Protein AF-A0AAN1ITW3-F1 (afdb_monomer_lite)

Organism: Escherichia coli (NCBI:txid562)

pLDDT: mean 76.61, std 12.52, range [36.31, 89.12]

Sequence (105 aa):
MHNEINFKYQEGRLSIHSDKSTGSNFWLYPPLCLTHKELQILYCILQGKSVNDIAEYRNRSSKTIWGQKKHIYLKLGIQSDVTIYRDLMQKGIILFEKQKQITIG

Foldseek 3Di:
DQPPPPQPDDPQWGFLDQDPVQQKTKTFHPDPLDDPLLVVLLSCLSNVHDLVNVCVNVVHDSVVSVVSPVVSCVSLVNDDSVCSVVSCVVVVRMDMDRDPPPPPD

InterPro domains:
  IPR000792 Transcription regulator LuxR, C-terminal [PF00196] (34-86)
  IPR000792 Transcription regulator LuxR, C-terminal [PR00038] (34-48)
  IPR000792 Transcription regulator LuxR, C-terminal [PR00038] (48-64)
  IPR000792 Transcription regulator LuxR, C-terminal [PR00038] (64-76)
  IPR000792 Transcription regulator LuxR, C-terminal [PS50043] (27-92)
  IPR000792 Transcription regulator LuxR, C-terminal [SM00421] (31-88)
  IPR000792 Transcription regulator LuxR, C-terminal [cd06170] (34-86)
  IPR016032 Signal transduction response regulator, C-terminal effector [SSF46894] (27-94)
  IPR036388 Winged helix-like DNA-binding domain superfamily [G3DSA:1.10.10.10] (9-98)

Radius of gyration: 15.02 Å; chains: 1; bounding box: 40×37×32 Å

Secondary structure (DSSP, 8-state):
--------EETTEEEEEEETTTTEEEEEP--TTS-HHHHHHHHHHHTT--HHHHHHHHTS-HHHHHHHHHHHHHHHT---TTTHHHHHHHTTSEEEEE-------

Structure (mmCIF, N/CA/C/O backbone):
data_AF-A0AAN1ITW3-F1
#
_entry.id   AF-A0AAN1ITW3-F1
#
loop_
_atom_site.group_PDB
_atom_site.id
_atom_site.type_symbol
_atom_site.label_atom_id
_atom_site.label_alt_id
_atom_site.label_comp_id
_atom_site.label_asym_id
_atom_site.label_entity_id
_atom_site.label_seq_id
_atom_site.pdbx_PDB_ins_code
_atom_site.Cartn_x
_atom_site.Cartn_y
_atom_site.Cartn_z
_atom_site.occupancy
_atom_site.B_iso_or_equiv
_atom_site.auth_seq_id
_atom_site.auth_comp_id
_atom_site.auth_asym_id
_atom_site.auth_atom_id
_atom_site.pdbx_PDB_model_num
ATOM 1 N N . MET A 1 1 ? 5.136 13.921 -20.742 1.00 36.31 1 MET A N 1
ATOM 2 C CA . MET A 1 1 ? 4.129 14.350 -19.746 1.00 36.31 1 MET A CA 1
ATOM 3 C C . MET A 1 1 ? 4.108 13.307 -18.640 1.00 36.31 1 MET A C 1
ATOM 5 O O . MET A 1 1 ? 3.547 12.239 -18.835 1.00 36.31 1 MET A O 1
ATOM 9 N N . HIS A 1 2 ? 4.820 13.542 -17.536 1.00 38.66 2 HIS A N 1
ATOM 10 C CA . HIS A 1 2 ? 4.778 12.642 -16.384 1.00 38.66 2 HIS A CA 1
ATOM 11 C C . HIS A 1 2 ? 3.472 12.918 -15.637 1.00 38.66 2 HIS A C 1
ATOM 13 O O . HIS A 1 2 ? 3.286 14.019 -15.131 1.00 38.66 2 HIS A O 1
ATOM 19 N N . ASN A 1 3 ? 2.550 11.951 -15.626 1.00 41.47 3 ASN A N 1
ATOM 20 C CA . ASN A 1 3 ? 1.323 12.009 -14.829 1.00 41.47 3 ASN A CA 1
ATOM 21 C C . ASN A 1 3 ? 1.686 11.885 -13.349 1.00 41.47 3 ASN A C 1
ATOM 23 O O . ASN A 1 3 ? 1.478 10.825 -12.773 1.00 41.47 3 ASN A O 1
ATOM 27 N N . GLU A 1 4 ? 2.293 12.915 -12.757 1.00 48.16 4 GLU A N 1
ATOM 28 C CA . GLU A 1 4 ? 2.629 12.941 -11.336 1.00 48.16 4 GLU A CA 1
ATOM 29 C C . GLU A 1 4 ? 1.437 12.417 -10.535 1.00 48.16 4 GLU A C 1
ATOM 31 O O . GLU A 1 4 ? 0.356 13.011 -10.532 1.00 48.16 4 GLU A O 1
ATOM 36 N N . ILE A 1 5 ? 1.615 11.258 -9.894 1.00 57.38 5 ILE A N 1
ATOM 37 C CA . ILE A 1 5 ? 0.659 10.779 -8.907 1.00 57.38 5 ILE A CA 1
ATOM 38 C C . ILE A 1 5 ? 0.696 11.825 -7.809 1.00 57.38 5 ILE A C 1
ATOM 40 O O . ILE A 1 5 ? 1.622 11.870 -7.000 1.00 57.38 5 ILE A O 1
ATOM 44 N N . ASN A 1 6 ? -0.288 12.713 -7.845 1.00 54.53 6 ASN A N 1
ATOM 45 C CA . ASN A 1 6 ? -0.420 13.785 -6.889 1.00 54.53 6 ASN A CA 1
ATOM 46 C C . ASN A 1 6 ? -0.902 13.142 -5.589 1.00 54.53 6 ASN A C 1
ATOM 48 O O . ASN A 1 6 ? -2.100 12.955 -5.361 1.00 54.53 6 ASN A O 1
ATOM 52 N N . PHE A 1 7 ? 0.057 12.669 -4.794 1.00 60.50 7 PHE A N 1
ATOM 53 C CA . PHE A 1 7 ? -0.220 12.084 -3.499 1.00 60.50 7 PHE A CA 1
ATOM 54 C C . PHE A 1 7 ? -0.833 13.169 -2.628 1.00 60.50 7 PHE A C 1
ATOM 56 O O . PHE A 1 7 ? -0.145 14.071 -2.152 1.00 60.50 7 PHE A O 1
ATOM 63 N N . LYS A 1 8 ? -2.142 13.080 -2.416 1.00 60.56 8 LYS A N 1
ATOM 64 C CA . LYS A 1 8 ? -2.847 13.942 -1.475 1.00 60.56 8 LYS A CA 1
ATOM 65 C C . LYS A 1 8 ? -2.532 13.466 -0.060 1.00 60.56 8 LYS A C 1
ATOM 67 O O . LYS A 1 8 ? -3.310 12.730 0.546 1.00 60.56 8 LYS A O 1
ATOM 72 N N . TYR A 1 9 ? -1.341 13.829 0.409 1.00 63.03 9 TYR A N 1
ATOM 73 C CA . TYR A 1 9 ? -0.932 13.680 1.796 1.00 63.03 9 TYR A CA 1
ATOM 74 C C . TYR A 1 9 ? -1.632 14.761 2.621 1.00 63.03 9 TYR A C 1
ATOM 76 O O . TYR A 1 9 ? -1.365 15.947 2.443 1.00 63.03 9 TYR A O 1
ATOM 84 N N . GLN A 1 10 ? -2.521 14.358 3.521 1.00 57.31 10 GLN A N 1
ATOM 85 C CA . GLN A 1 10 ? -3.097 15.235 4.538 1.00 57.31 10 GLN A CA 1
ATOM 86 C C . GLN A 1 10 ? -2.866 14.594 5.905 1.00 57.31 10 GLN A C 1
ATOM 88 O O . GLN A 1 10 ? -3.188 13.425 6.097 1.00 57.31 10 GLN A O 1
ATOM 93 N N . GLU A 1 11 ? -2.222 15.327 6.819 1.00 57.56 11 GLU A N 1
ATOM 94 C CA . GLU A 1 11 ? -1.937 14.879 8.197 1.00 57.56 11 GLU A CA 1
ATOM 95 C C . GLU A 1 11 ? -1.248 13.500 8.296 1.00 57.56 11 GLU A C 1
ATOM 97 O O . GLU A 1 11 ? -1.551 12.681 9.163 1.00 57.56 11 GLU A O 1
ATOM 102 N N . GLY A 1 12 ? -0.330 13.201 7.370 1.00 65.56 12 GLY A N 1
ATOM 103 C CA . GLY A 1 12 ? 0.369 11.910 7.332 1.00 65.56 12 GLY A CA 1
ATOM 104 C C . GLY A 1 12 ? -0.461 10.744 6.778 1.00 65.56 12 GLY A C 1
ATOM 105 O O . GLY A 1 12 ? -0.019 9.600 6.853 1.00 65.56 12 GLY A O 1
ATOM 106 N N . ARG A 1 13 ? -1.633 11.012 6.191 1.00 72.94 13 ARG A N 1
ATOM 107 C CA . ARG A 1 13 ? -2.531 10.028 5.567 1.00 72.94 13 ARG A CA 1
ATOM 108 C C . ARG A 1 13 ? -2.671 10.301 4.072 1.00 72.94 13 ARG A C 1
ATOM 110 O O . ARG A 1 13 ? -2.572 11.439 3.623 1.00 72.94 13 ARG A O 1
ATOM 117 N N . LEU A 1 14 ? -2.916 9.251 3.299 1.00 77.62 14 LEU A N 1
ATOM 118 C CA . LEU A 1 14 ? -3.105 9.291 1.849 1.00 77.62 14 LEU A CA 1
ATOM 119 C C . LEU A 1 14 ? -4.585 9.089 1.511 1.00 77.62 14 LEU A C 1
ATOM 121 O O . LEU A 1 14 ? -5.151 8.054 1.853 1.00 77.62 14 LEU A O 1
ATOM 125 N N . SER A 1 15 ? -5.220 10.029 0.807 1.00 77.00 15 SER A N 1
ATOM 126 C CA . SER A 1 15 ? -6.612 9.837 0.370 1.00 77.00 15 SER A CA 1
ATOM 127 C C . SER A 1 15 ? -6.671 8.864 -0.817 1.00 77.00 15 SER A C 1
ATOM 129 O O . SER A 1 15 ? -6.204 9.201 -1.912 1.00 77.00 15 SER A O 1
ATOM 131 N N . ILE A 1 16 ? -7.224 7.663 -0.621 1.00 77.69 16 ILE A N 1
ATOM 132 C CA . ILE A 1 16 ? -7.387 6.661 -1.688 1.00 77.69 16 ILE A CA 1
ATOM 133 C C . ILE A 1 16 ? -8.604 7.019 -2.540 1.00 77.69 16 ILE A C 1
ATOM 135 O O . ILE A 1 16 ? -8.504 7.194 -3.744 1.00 77.69 16 ILE A O 1
ATOM 139 N N . HIS A 1 17 ? -9.770 7.154 -1.926 1.00 72.75 17 HIS A N 1
ATOM 140 C CA . HIS A 1 17 ? -11.006 7.373 -2.659 1.00 72.75 17 HIS A CA 1
ATOM 141 C C . HIS A 1 17 ? -11.882 8.334 -1.868 1.00 72.75 17 HIS A C 1
ATOM 143 O O . HIS A 1 17 ? -12.050 8.165 -0.661 1.00 72.75 17 HIS A O 1
ATOM 149 N N . SER A 1 18 ? -12.381 9.359 -2.550 1.00 64.50 18 SER A N 1
ATOM 150 C CA . SER A 1 18 ? -13.317 10.336 -2.007 1.00 64.50 18 SER A CA 1
ATOM 151 C C . SER A 1 18 ? -14.552 10.271 -2.882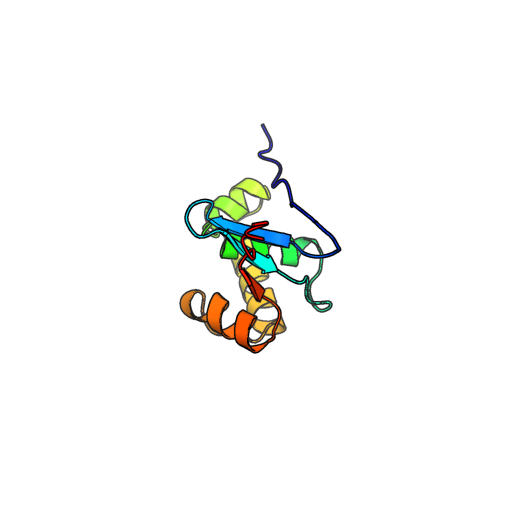 1.00 64.50 18 SER A C 1
ATOM 153 O O . SER A 1 18 ? -14.574 10.829 -3.984 1.00 64.50 18 SER A O 1
ATOM 155 N N . ASP A 1 19 ? -15.545 9.515 -2.425 1.00 65.94 19 ASP A N 1
ATOM 156 C CA . ASP A 1 19 ? -16.828 9.491 -3.103 1.00 65.94 19 ASP A CA 1
ATOM 157 C C . ASP A 1 19 ? -17.633 10.713 -2.650 1.00 65.94 19 ASP A C 1
ATOM 159 O O . ASP A 1 19 ? -18.102 10.804 -1.510 1.00 65.94 19 ASP A O 1
ATOM 163 N N . LYS A 1 20 ? -17.768 11.683 -3.560 1.00 60.19 20 LYS A N 1
ATOM 164 C CA . LYS A 1 20 ? -18.487 12.938 -3.300 1.00 60.19 20 LYS A CA 1
ATOM 165 C C . LYS A 1 20 ? -19.982 12.711 -3.064 1.00 60.19 20 LYS A C 1
ATOM 167 O O . LYS A 1 20 ? -20.614 13.555 -2.441 1.00 60.19 20 LYS A O 1
ATOM 172 N N . SER A 1 21 ? -20.541 11.598 -3.549 1.00 60.56 21 SER A N 1
ATOM 173 C CA . SER A 1 21 ? -21.968 11.290 -3.415 1.00 60.56 21 SER A CA 1
ATOM 174 C C . SER A 1 21 ? -22.340 10.781 -2.019 1.00 60.56 21 SER A C 1
ATOM 176 O O . SER A 1 21 ? -23.454 11.013 -1.560 1.00 60.56 21 SER A O 1
ATOM 178 N N . THR A 1 22 ? -21.430 10.088 -1.336 1.00 59.47 22 THR A N 1
ATOM 179 C CA . THR A 1 22 ? -21.660 9.482 -0.013 1.00 59.47 22 THR A CA 1
ATOM 180 C C . THR A 1 22 ? -20.927 10.199 1.122 1.00 59.47 22 THR A C 1
ATOM 182 O O . THR A 1 22 ? -21.141 9.860 2.288 1.00 59.47 22 THR A O 1
ATOM 185 N N . GLY A 1 23 ? -20.071 11.181 0.812 1.00 63.28 23 GLY A N 1
ATOM 186 C CA . GLY A 1 23 ? -19.244 11.882 1.803 1.00 63.28 23 GLY A CA 1
ATOM 187 C C . GLY A 1 23 ? -18.230 10.958 2.482 1.00 63.28 23 GLY A C 1
ATOM 188 O O . GLY A 1 23 ? -17.831 11.201 3.622 1.00 63.28 23 GLY A O 1
ATOM 189 N N . SER A 1 24 ? -17.862 9.866 1.812 1.00 66.69 24 SER A N 1
ATOM 190 C CA . SER A 1 24 ? -17.005 8.820 2.356 1.00 66.69 24 SER A CA 1
ATOM 191 C C . SER A 1 24 ? -15.581 8.976 1.845 1.00 66.69 24 SER A C 1
ATOM 193 O O . SER A 1 24 ? -15.342 8.919 0.636 1.00 66.69 24 SER A O 1
ATOM 195 N N . ASN A 1 25 ? -14.635 9.138 2.767 1.00 77.88 25 ASN A N 1
ATOM 196 C CA . ASN A 1 25 ? -13.215 9.221 2.457 1.00 77.88 25 ASN A CA 1
ATOM 197 C C . ASN A 1 25 ? -12.485 7.991 2.997 1.00 77.88 25 ASN A C 1
ATOM 199 O O . ASN A 1 25 ? -12.607 7.631 4.168 1.00 77.88 25 ASN A O 1
ATOM 203 N N . PHE A 1 26 ? -11.694 7.363 2.132 1.00 80.12 26 PHE A N 1
ATOM 204 C CA . PHE A 1 26 ? -10.785 6.293 2.519 1.00 80.12 26 PHE A CA 1
ATOM 205 C C . PHE A 1 26 ? -9.387 6.858 2.729 1.00 80.12 26 PHE A C 1
ATOM 207 O O . PHE A 1 26 ? -8.753 7.351 1.789 1.00 80.12 26 PHE A O 1
ATOM 214 N N . TRP A 1 27 ? -8.901 6.745 3.959 1.00 82.50 27 TRP A N 1
ATOM 215 C CA . TRP A 1 27 ? -7.564 7.156 4.353 1.00 82.50 27 TRP A CA 1
ATOM 216 C C . TRP A 1 27 ? -6.638 5.951 4.413 1.00 82.50 27 TRP A C 1
ATOM 218 O O . TRP A 1 27 ? -6.946 4.961 5.071 1.00 82.50 27 TRP A O 1
ATOM 228 N N . LEU A 1 28 ? -5.489 6.054 3.753 1.00 83.81 28 LEU A N 1
ATOM 229 C CA . LEU A 1 28 ? -4.384 5.113 3.852 1.00 83.81 28 LEU A CA 1
ATOM 230 C C . LEU A 1 28 ? -3.324 5.671 4.796 1.00 83.81 28 LEU A C 1
ATOM 232 O O . LEU A 1 28 ? -2.725 6.715 4.534 1.00 83.81 28 LEU A O 1
ATOM 236 N N . TYR A 1 29 ? -3.056 4.942 5.864 1.00 82.88 29 TYR A N 1
ATOM 237 C CA . TYR A 1 29 ? -1.961 5.209 6.776 1.00 82.88 29 TYR A CA 1
ATOM 238 C C . TYR A 1 29 ? -0.712 4.536 6.227 1.00 82.88 29 TYR A C 1
ATOM 240 O O . TYR A 1 29 ? -0.734 3.328 6.011 1.00 82.88 29 TYR A O 1
ATOM 248 N N . PRO A 1 30 ? 0.374 5.272 5.964 1.00 79.50 30 PRO A N 1
ATOM 249 C CA . PRO A 1 30 ? 1.602 4.678 5.468 1.00 79.50 30 PRO A CA 1
ATOM 250 C C . PRO A 1 30 ? 2.188 3.738 6.530 1.00 79.50 30 PRO A C 1
ATOM 252 O O . PRO A 1 30 ? 2.615 4.202 7.588 1.00 79.50 30 PRO A O 1
ATOM 255 N N . PRO A 1 31 ? 2.220 2.417 6.289 1.00 79.00 31 PRO A N 1
ATOM 256 C CA . PRO A 1 31 ? 2.779 1.496 7.261 1.00 79.00 31 PRO A CA 1
ATOM 257 C C . PRO A 1 31 ? 4.301 1.667 7.297 1.00 79.00 31 PRO A C 1
ATOM 259 O O . PRO A 1 31 ? 4.956 1.675 6.254 1.00 79.00 31 PRO A O 1
ATOM 262 N N . LEU A 1 32 ? 4.868 1.759 8.503 1.00 76.00 32 LEU A N 1
ATOM 263 C CA . LEU A 1 32 ? 6.299 2.015 8.737 1.00 76.00 32 LEU A CA 1
ATOM 264 C C . LEU A 1 32 ? 7.227 0.978 8.075 1.00 76.00 32 LEU A C 1
ATOM 266 O O . LEU A 1 32 ? 8.391 1.257 7.807 1.00 76.00 32 LEU A O 1
ATOM 270 N N . CYS A 1 33 ? 6.714 -0.218 7.782 1.00 81.56 33 CYS A N 1
ATOM 271 C CA . CYS A 1 33 ? 7.452 -1.300 7.132 1.00 81.56 33 CYS A CA 1
ATOM 272 C C . CYS A 1 33 ? 7.653 -1.099 5.615 1.00 81.56 33 CYS A C 1
ATOM 274 O O . CYS A 1 33 ? 8.407 -1.854 4.988 1.00 81.56 33 CYS A O 1
ATOM 276 N N . LEU A 1 34 ? 6.964 -0.128 5.004 1.00 83.56 34 LEU A N 1
ATOM 277 C CA . LEU A 1 34 ? 7.075 0.174 3.580 1.00 83.56 34 LEU A CA 1
ATOM 278 C C . LEU A 1 34 ? 7.925 1.416 3.342 1.00 83.56 34 LEU A C 1
ATOM 280 O O . LEU A 1 34 ? 7.758 2.463 3.960 1.00 83.56 34 LEU A O 1
ATOM 284 N N . THR A 1 35 ? 8.796 1.315 2.350 1.00 84.12 35 THR A N 1
ATOM 285 C CA . THR A 1 35 ? 9.512 2.466 1.806 1.00 84.12 35 THR A CA 1
ATOM 286 C C . THR A 1 35 ? 8.568 3.366 1.010 1.00 84.12 35 THR A C 1
ATOM 288 O O . THR A 1 35 ? 7.538 2.918 0.503 1.00 84.12 35 THR A O 1
ATOM 291 N N . HIS A 1 36 ? 8.955 4.629 0.802 1.00 81.00 36 HIS A N 1
ATOM 292 C CA . HIS A 1 36 ? 8.176 5.569 -0.010 1.00 81.00 36 HIS A CA 1
ATOM 293 C C . HIS A 1 36 ? 7.804 4.967 -1.376 1.00 81.00 36 HIS A C 1
ATOM 295 O O . HIS A 1 36 ? 6.653 5.014 -1.791 1.00 81.00 36 HIS A O 1
ATOM 301 N N . LYS A 1 37 ? 8.747 4.287 -2.045 1.00 81.94 37 LYS A N 1
ATOM 302 C CA . LYS A 1 37 ? 8.505 3.645 -3.347 1.00 81.94 37 LYS A CA 1
ATOM 303 C C . LYS A 1 37 ? 7.445 2.546 -3.290 1.00 81.94 37 LYS A C 1
ATOM 305 O O . LYS A 1 37 ? 6.666 2.424 -4.233 1.00 81.94 37 LYS A O 1
ATOM 310 N N . GLU A 1 38 ? 7.446 1.748 -2.233 1.00 85.50 38 GLU A N 1
ATOM 311 C CA . GLU A 1 38 ? 6.481 0.672 -2.029 1.00 85.50 38 GLU A CA 1
ATOM 312 C C . GLU A 1 38 ? 5.089 1.226 -1.716 1.00 85.50 38 GLU A C 1
ATOM 314 O O . GLU A 1 38 ? 4.101 0.776 -2.292 1.00 85.50 38 GLU A O 1
ATOM 319 N N . LEU A 1 39 ? 5.026 2.261 -0.880 1.00 84.75 39 LEU A N 1
ATOM 320 C CA . LEU A 1 39 ? 3.791 2.960 -0.546 1.00 84.75 39 LEU A CA 1
ATOM 321 C C . LEU A 1 39 ? 3.100 3.530 -1.791 1.00 84.75 39 LEU A C 1
ATOM 323 O O . LEU A 1 39 ? 1.891 3.397 -1.935 1.00 84.75 39 LEU A O 1
ATOM 327 N N . GLN A 1 40 ? 3.861 4.112 -2.720 1.00 83.81 40 GLN A N 1
ATOM 328 C CA . GLN A 1 40 ? 3.302 4.608 -3.981 1.00 83.81 40 GLN A CA 1
ATOM 329 C C . GLN A 1 40 ? 2.698 3.479 -4.838 1.00 83.81 40 GLN A C 1
ATOM 331 O O . GLN A 1 40 ? 1.644 3.666 -5.437 1.00 83.81 40 GLN A O 1
ATOM 336 N N . ILE A 1 41 ? 3.343 2.306 -4.897 1.00 85.81 41 ILE A N 1
ATOM 337 C CA . ILE A 1 41 ? 2.811 1.146 -5.635 1.00 85.81 41 ILE A CA 1
ATOM 338 C C . ILE A 1 41 ? 1.531 0.651 -4.971 1.00 85.81 41 ILE A C 1
ATOM 340 O O . ILE A 1 41 ? 0.541 0.418 -5.658 1.00 85.81 41 ILE A O 1
ATOM 344 N N . LEU A 1 42 ? 1.537 0.536 -3.641 1.00 85.88 42 LEU A N 1
ATOM 345 C CA . LEU A 1 42 ? 0.353 0.174 -2.872 1.00 85.88 42 LEU A CA 1
ATOM 346 C C . LEU A 1 42 ? -0.793 1.156 -3.140 1.00 85.88 42 LEU A C 1
ATOM 348 O O . LEU A 1 42 ? -1.906 0.729 -3.424 1.00 85.88 42 LEU A O 1
ATOM 352 N N . TYR A 1 43 ? -0.507 2.457 -3.124 1.00 85.00 43 TYR A N 1
ATOM 353 C CA . TYR A 1 43 ? -1.479 3.500 -3.431 1.00 85.00 43 TYR A CA 1
ATOM 354 C C . TYR A 1 43 ? -2.079 3.329 -4.831 1.00 85.00 43 TYR A C 1
ATOM 356 O O . TYR A 1 43 ? -3.296 3.331 -4.968 1.00 85.00 43 TYR A O 1
ATOM 364 N N . CYS A 1 44 ? -1.261 3.099 -5.863 1.00 84.56 44 CYS A N 1
ATOM 365 C CA . CYS A 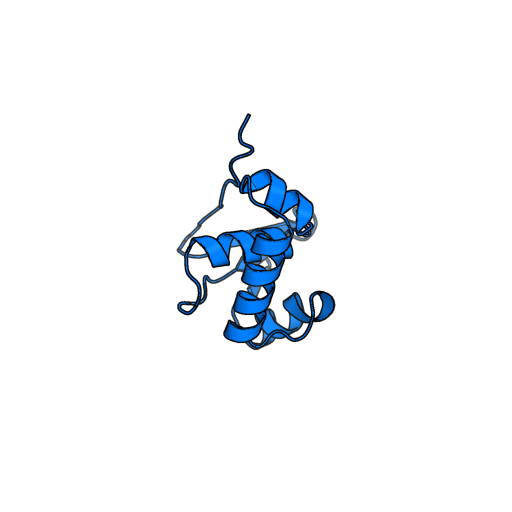1 44 ? -1.762 2.818 -7.210 1.00 84.56 44 CYS A CA 1
ATOM 366 C C . CYS A 1 44 ? -2.658 1.579 -7.269 1.00 84.56 44 CYS A C 1
ATOM 368 O O . CYS A 1 44 ? -3.703 1.613 -7.913 1.00 84.56 44 CYS A O 1
ATOM 370 N N . ILE A 1 45 ? -2.264 0.495 -6.596 1.00 85.19 45 ILE A N 1
ATOM 371 C CA . ILE A 1 45 ? -3.059 -0.738 -6.543 1.00 85.19 45 ILE A CA 1
ATOM 372 C C . ILE A 1 45 ? -4.419 -0.455 -5.893 1.00 85.19 45 ILE A C 1
ATOM 374 O O . ILE A 1 45 ? -5.444 -0.893 -6.402 1.00 85.19 45 ILE A O 1
ATOM 378 N N . LEU A 1 46 ? -4.441 0.336 -4.817 1.00 82.62 46 LEU A N 1
ATOM 379 C CA . LEU A 1 46 ? -5.667 0.737 -4.120 1.00 82.62 46 LEU A CA 1
ATOM 380 C C . LEU A 1 46 ? -6.526 1.741 -4.900 1.00 82.62 46 LEU A C 1
ATOM 382 O O . LEU A 1 46 ? -7.710 1.886 -4.607 1.00 82.62 46 LEU A O 1
ATOM 386 N N . GLN A 1 47 ? -5.953 2.411 -5.898 1.00 81.06 47 GLN A N 1
ATOM 387 C CA . GLN A 1 47 ? -6.684 3.194 -6.900 1.00 81.06 47 GLN A CA 1
ATOM 388 C C . GLN A 1 47 ? -7.259 2.319 -8.028 1.00 81.06 47 GLN A C 1
ATOM 390 O O . GLN A 1 47 ? -7.889 2.840 -8.945 1.00 81.06 47 GLN A O 1
ATOM 395 N N . GLY A 1 48 ? -7.001 1.007 -8.017 1.00 82.31 48 GLY A N 1
ATOM 396 C CA . GLY A 1 48 ? -7.396 0.094 -9.089 1.00 82.31 48 GLY A CA 1
ATOM 397 C C . GLY A 1 48 ? -6.493 0.149 -10.326 1.00 82.31 48 GLY A C 1
ATOM 398 O O . GLY A 1 48 ? -6.893 -0.320 -11.388 1.00 82.31 48 GLY A O 1
ATOM 399 N N . LYS A 1 49 ? -5.280 0.717 -10.230 1.00 84.06 49 LYS A N 1
ATOM 400 C CA . LYS A 1 49 ? -4.306 0.695 -11.335 1.00 84.06 49 LYS A CA 1
ATOM 401 C C . LYS A 1 49 ? -3.693 -0.692 -11.487 1.00 84.06 49 LYS A C 1
ATOM 403 O O . LYS A 1 49 ? -3.340 -1.343 -10.500 1.00 84.06 49 LYS A O 1
ATOM 408 N N . SER A 1 50 ? -3.509 -1.123 -12.733 1.00 84.00 50 SER A N 1
ATOM 409 C CA . SER A 1 50 ? -2.855 -2.393 -13.027 1.00 84.00 50 SER A CA 1
ATOM 410 C C . SER A 1 50 ? -1.338 -2.292 -12.834 1.00 84.00 50 SER A C 1
ATOM 412 O O . SER A 1 50 ? -0.742 -1.214 -12.870 1.00 84.00 50 SER A O 1
ATOM 414 N N . VAL A 1 51 ? -0.671 -3.436 -12.666 1.00 83.88 51 VAL A N 1
ATOM 415 C CA . VAL A 1 51 ? 0.800 -3.483 -12.589 1.00 83.88 51 VAL A CA 1
ATOM 416 C C . VAL A 1 51 ? 1.480 -2.940 -13.848 1.00 83.88 51 VAL A C 1
ATOM 418 O O . VAL A 1 51 ? 2.602 -2.455 -13.742 1.00 83.88 51 VAL A O 1
ATOM 421 N N . ASN A 1 52 ? 0.808 -2.985 -15.003 1.00 85.31 52 ASN A N 1
ATOM 422 C CA . ASN A 1 52 ? 1.310 -2.419 -16.254 1.00 85.31 52 ASN A CA 1
ATOM 423 C C . ASN A 1 52 ? 1.237 -0.891 -16.240 1.00 85.31 52 ASN A C 1
ATOM 425 O O . ASN A 1 52 ? 2.242 -0.252 -16.525 1.00 85.31 52 ASN A O 1
ATOM 429 N N . ASP A 1 53 ? 0.122 -0.309 -15.788 1.00 84.94 53 ASP A N 1
ATOM 430 C CA . ASP A 1 53 ? 0.006 1.152 -15.641 1.00 84.94 53 ASP A CA 1
ATOM 431 C C . ASP A 1 53 ? 1.076 1.696 -14.684 1.00 84.94 53 ASP A C 1
ATOM 433 O O . ASP A 1 53 ? 1.696 2.731 -14.916 1.00 84.94 53 ASP A O 1
ATOM 437 N N . ILE A 1 54 ? 1.325 0.968 -13.591 1.00 86.44 54 ILE A N 1
ATOM 438 C CA . ILE A 1 54 ? 2.349 1.320 -12.601 1.00 86.44 54 ILE A CA 1
ATOM 439 C C . ILE A 1 54 ? 3.757 1.179 -13.194 1.00 86.44 54 ILE A C 1
ATOM 441 O O . ILE A 1 54 ? 4.642 1.974 -12.876 1.00 86.44 54 ILE A O 1
ATOM 445 N N . ALA A 1 55 ? 3.977 0.167 -14.034 1.00 86.38 55 ALA A N 1
ATOM 446 C CA . ALA A 1 55 ? 5.241 -0.082 -14.720 1.00 86.38 55 ALA A CA 1
ATOM 447 C C . ALA A 1 55 ? 5.569 1.026 -15.722 1.00 86.38 55 ALA A C 1
ATOM 449 O O . ALA A 1 55 ? 6.671 1.579 -15.665 1.00 86.38 55 ALA A O 1
ATOM 450 N N . GLU A 1 56 ? 4.595 1.416 -16.545 1.00 84.38 56 GLU A N 1
ATOM 451 C CA . GLU A 1 56 ? 4.700 2.571 -17.436 1.00 84.38 56 GLU A CA 1
ATOM 452 C C . GLU A 1 56 ? 4.953 3.852 -16.642 1.00 84.38 56 GLU A C 1
ATOM 454 O O . GLU A 1 56 ? 5.898 4.586 -16.934 1.00 84.38 56 GLU A O 1
ATOM 459 N N . TYR A 1 57 ? 4.196 4.074 -15.563 1.00 80.38 57 TYR A N 1
ATOM 460 C CA . TYR A 1 57 ? 4.369 5.247 -14.711 1.00 80.38 57 TYR A CA 1
ATOM 461 C C . TYR A 1 57 ? 5.777 5.340 -14.101 1.00 80.38 57 TYR A C 1
ATOM 463 O O . TYR A 1 57 ? 6.388 6.408 -14.054 1.00 80.38 57 TYR A O 1
ATOM 471 N N . ARG A 1 58 ? 6.318 4.210 -13.636 1.00 75.69 58 ARG A N 1
ATOM 472 C CA . ARG A 1 58 ? 7.656 4.120 -13.033 1.00 75.69 58 ARG A CA 1
ATOM 473 C C . ARG A 1 58 ? 8.782 3.998 -14.059 1.00 75.69 58 ARG A C 1
ATOM 475 O O . ARG A 1 58 ? 9.938 3.965 -13.637 1.00 75.69 58 ARG A O 1
ATOM 482 N N . ASN A 1 59 ? 8.467 3.911 -15.351 1.00 77.56 59 ASN A N 1
ATOM 483 C CA . ASN A 1 59 ? 9.411 3.620 -16.429 1.00 77.56 59 ASN A CA 1
ATOM 484 C C . ASN A 1 59 ? 10.278 2.376 -16.120 1.00 77.56 59 ASN A C 1
ATOM 486 O O . ASN A 1 59 ? 11.510 2.381 -16.196 1.00 77.56 59 ASN A O 1
ATOM 490 N N . ARG A 1 60 ? 9.629 1.309 -15.638 1.00 79.75 60 ARG A N 1
ATOM 491 C CA . ARG A 1 60 ? 10.255 0.030 -15.262 1.00 79.75 60 ARG A CA 1
ATOM 492 C C . ARG A 1 60 ? 9.484 -1.125 -15.883 1.00 79.75 60 ARG A C 1
ATOM 494 O O . ARG A 1 60 ? 8.307 -1.000 -16.170 1.00 79.75 60 ARG A O 1
ATOM 501 N N . SER A 1 61 ? 10.133 -2.277 -16.040 1.00 84.19 61 SER A N 1
ATOM 502 C CA . SER A 1 61 ? 9.455 -3.484 -16.526 1.00 84.19 61 SER A CA 1
ATOM 503 C C . SER A 1 61 ? 8.378 -3.956 -15.541 1.00 84.19 61 SER A C 1
ATOM 505 O O . SER A 1 61 ? 8.609 -3.978 -14.325 1.00 84.19 61 SER A O 1
ATOM 507 N N . SER A 1 62 ? 7.242 -4.427 -16.065 1.00 85.00 62 SER A N 1
ATOM 508 C CA . SER A 1 62 ? 6.148 -5.030 -15.291 1.00 85.00 62 SER A CA 1
ATOM 509 C C . SER A 1 62 ? 6.620 -6.156 -14.371 1.00 85.00 62 SER A C 1
ATOM 511 O O . SER A 1 62 ? 6.090 -6.324 -13.275 1.00 85.00 62 SER A O 1
ATOM 513 N N . LYS A 1 63 ? 7.677 -6.885 -14.756 1.00 84.62 63 LYS A N 1
ATOM 514 C CA . LYS A 1 63 ? 8.284 -7.944 -13.935 1.00 84.62 63 LYS A CA 1
ATOM 515 C C . LYS A 1 63 ? 8.875 -7.400 -12.630 1.00 84.62 63 LYS A C 1
ATOM 517 O O . LYS A 1 63 ? 8.713 -8.007 -11.573 1.00 84.62 63 LYS A O 1
ATOM 522 N N . THR A 1 64 ? 9.507 -6.229 -12.688 1.00 85.25 64 THR A N 1
ATOM 523 C CA . THR A 1 64 ? 10.071 -5.555 -11.512 1.00 85.25 64 THR A CA 1
ATOM 524 C C . THR A 1 64 ? 8.967 -5.031 -10.599 1.00 85.25 64 THR A C 1
ATOM 526 O O . THR A 1 64 ? 9.055 -5.197 -9.383 1.00 85.25 64 THR A O 1
ATOM 529 N N . ILE A 1 65 ? 7.907 -4.444 -11.165 1.00 87.56 65 ILE A N 1
ATOM 530 C CA . ILE A 1 65 ? 6.753 -3.976 -10.383 1.00 87.56 65 ILE A CA 1
ATOM 531 C C . ILE A 1 65 ? 6.025 -5.144 -9.721 1.00 87.56 65 ILE A C 1
ATOM 533 O O . ILE A 1 65 ? 5.693 -5.049 -8.544 1.00 87.56 65 ILE A O 1
ATOM 537 N N . TRP A 1 66 ? 5.838 -6.264 -10.422 1.00 87.06 66 TRP A N 1
ATOM 538 C CA . TRP A 1 66 ? 5.240 -7.466 -9.843 1.00 87.06 66 TRP A CA 1
ATOM 539 C C . TRP A 1 66 ? 6.067 -8.009 -8.669 1.00 87.06 66 TRP A C 1
ATOM 541 O O . TRP A 1 66 ? 5.509 -8.331 -7.622 1.00 87.06 66 TRP A O 1
ATOM 551 N N . GLY A 1 67 ? 7.398 -8.035 -8.796 1.00 88.62 67 GLY A N 1
ATOM 552 C CA . GLY A 1 67 ? 8.292 -8.403 -7.694 1.00 88.62 67 GLY A CA 1
ATOM 553 C C . GLY A 1 67 ? 8.163 -7.468 -6.486 1.00 88.62 67 GLY A C 1
ATOM 554 O O . GLY A 1 67 ? 8.036 -7.937 -5.356 1.00 88.62 67 GLY A O 1
ATOM 555 N N . GLN A 1 68 ? 8.120 -6.150 -6.717 1.00 87.38 68 GLN A N 1
ATOM 556 C CA . GLN A 1 68 ? 7.910 -5.161 -5.652 1.00 8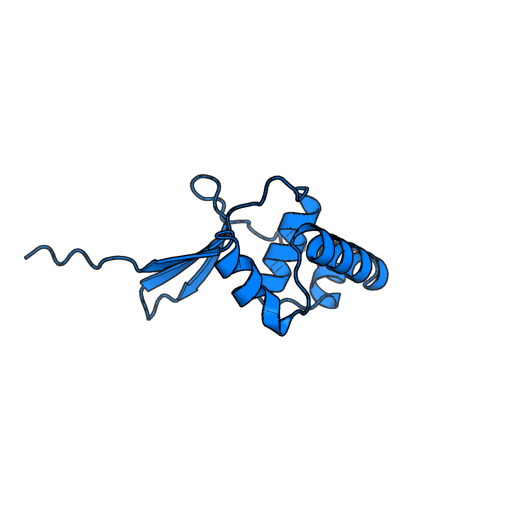7.38 68 GLN A CA 1
ATOM 557 C C . GLN A 1 68 ? 6.533 -5.318 -5.000 1.00 87.38 68 GLN A C 1
ATOM 559 O O . GLN A 1 68 ? 6.445 -5.371 -3.778 1.00 87.38 68 GLN A O 1
ATOM 564 N N . LYS A 1 69 ? 5.472 -5.481 -5.796 1.00 88.62 69 LYS A N 1
ATOM 565 C CA . LYS A 1 69 ? 4.115 -5.783 -5.325 1.00 88.62 69 LYS A CA 1
ATOM 566 C C . LYS A 1 69 ? 4.097 -7.026 -4.437 1.00 88.62 69 LYS A C 1
ATOM 568 O O . LYS A 1 69 ? 3.564 -6.974 -3.335 1.00 88.62 69 LYS A O 1
ATOM 573 N N . LYS A 1 70 ? 4.722 -8.122 -4.871 1.00 88.50 70 LYS A N 1
ATOM 574 C CA . LYS A 1 70 ? 4.803 -9.356 -4.080 1.00 88.50 70 LYS A CA 1
ATOM 575 C C . LYS A 1 70 ? 5.534 -9.134 -2.756 1.00 88.50 70 LYS A C 1
ATOM 577 O O . LYS A 1 70 ? 5.097 -9.634 -1.726 1.00 88.50 70 LYS A O 1
ATOM 582 N N . HIS A 1 71 ? 6.615 -8.358 -2.762 1.00 89.06 71 HIS A N 1
ATOM 583 C CA . HIS A 1 71 ? 7.349 -8.039 -1.540 1.00 89.06 71 HIS A CA 1
ATOM 584 C C . HIS A 1 71 ? 6.516 -7.185 -0.571 1.00 89.06 71 HIS A C 1
ATOM 586 O O . HIS A 1 71 ? 6.494 -7.467 0.624 1.00 89.06 71 HIS A O 1
ATOM 592 N N . ILE A 1 72 ? 5.765 -6.208 -1.089 1.00 89.12 72 ILE A N 1
ATOM 593 C CA . ILE A 1 72 ? 4.789 -5.421 -0.320 1.00 89.12 72 ILE A CA 1
ATOM 594 C C . ILE A 1 72 ? 3.748 -6.344 0.310 1.00 89.12 72 ILE A C 1
ATOM 596 O O . ILE A 1 72 ? 3.454 -6.221 1.495 1.00 89.12 72 ILE A O 1
ATOM 600 N N . TYR A 1 73 ? 3.220 -7.293 -0.463 1.00 88.06 73 TYR A N 1
ATOM 601 C CA . TYR A 1 73 ? 2.199 -8.224 0.007 1.00 88.06 73 TYR A CA 1
ATOM 602 C C . TYR A 1 73 ? 2.741 -9.106 1.125 1.00 88.06 73 TYR A C 1
ATOM 604 O O . TYR A 1 73 ? 2.092 -9.238 2.153 1.00 88.06 73 TYR A O 1
ATOM 612 N N . LEU A 1 74 ? 3.969 -9.610 0.992 1.00 88.00 74 LEU A N 1
ATOM 613 C CA . LEU A 1 74 ? 4.632 -10.367 2.053 1.00 88.00 74 LEU A CA 1
ATOM 614 C C . LEU A 1 74 ? 4.860 -9.525 3.315 1.00 88.00 74 LEU A C 1
ATOM 616 O O . LEU A 1 74 ? 4.522 -9.974 4.406 1.00 88.00 74 LEU A O 1
ATOM 620 N N . LYS A 1 75 ? 5.363 -8.290 3.182 1.00 88.81 75 LYS A N 1
ATOM 621 C CA . LYS A 1 75 ? 5.573 -7.375 4.319 1.00 88.81 75 LYS A CA 1
ATOM 622 C C . LYS A 1 75 ? 4.279 -7.048 5.056 1.00 88.81 75 LYS A C 1
ATOM 624 O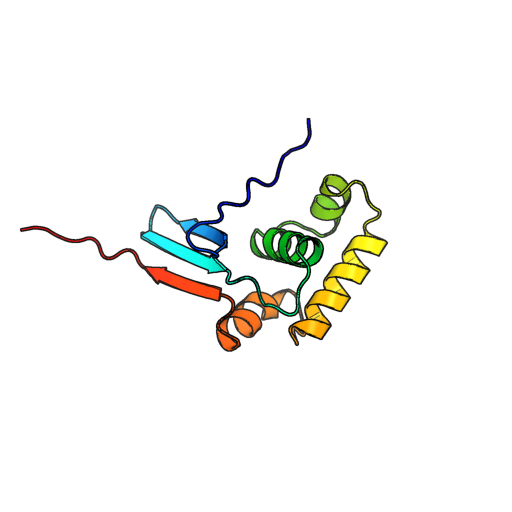 O . LYS A 1 75 ? 4.262 -6.941 6.278 1.00 88.81 75 LYS A O 1
ATOM 629 N N . LEU A 1 76 ? 3.200 -6.860 4.306 1.00 83.94 76 LEU A N 1
ATOM 630 C CA . LEU A 1 76 ? 1.893 -6.529 4.853 1.00 83.94 76 LEU A CA 1
ATOM 631 C C . LEU A 1 76 ? 1.094 -7.768 5.253 1.00 83.94 76 LEU A C 1
ATOM 633 O O . LEU A 1 76 ? 0.115 -7.618 5.969 1.00 83.94 76 LEU A O 1
ATOM 637 N N . GLY A 1 77 ? 1.498 -8.975 4.857 1.00 85.19 77 GLY A N 1
ATOM 638 C CA . GLY A 1 77 ? 0.746 -10.212 5.079 1.00 85.19 77 GLY A CA 1
ATOM 639 C C . GLY A 1 77 ? -0.516 -10.342 4.217 1.00 85.19 77 GLY A C 1
ATOM 640 O O . GLY A 1 77 ? -1.472 -10.977 4.650 1.00 85.19 77 GLY A O 1
ATOM 641 N N . ILE A 1 78 ? -0.540 -9.727 3.032 1.00 87.56 78 ILE A N 1
ATOM 642 C CA . ILE A 1 78 ? -1.641 -9.822 2.063 1.00 87.56 78 ILE A CA 1
ATOM 643 C C . ILE A 1 78 ? -1.464 -11.089 1.228 1.00 87.56 78 ILE A C 1
ATOM 645 O O . ILE A 1 78 ? -0.387 -11.337 0.684 1.00 87.56 78 ILE A O 1
ATOM 649 N N . GLN A 1 79 ? -2.537 -11.862 1.085 1.00 81.62 79 GLN A N 1
ATOM 650 C CA . GLN A 1 79 ? -2.514 -13.107 0.311 1.00 81.62 79 GLN A CA 1
ATOM 651 C C . GLN A 1 79 ? -2.867 -12.893 -1.164 1.00 81.62 79 GLN A C 1
ATOM 653 O O . GLN A 1 79 ? -2.303 -13.553 -2.035 1.00 81.62 79 GLN A O 1
ATOM 658 N N . SER A 1 80 ? -3.788 -11.974 -1.465 1.00 82.38 80 SER A N 1
ATOM 659 C CA . SER A 1 80 ? -4.262 -11.758 -2.831 1.00 82.38 80 SER A CA 1
ATOM 660 C C . SER A 1 80 ? -4.735 -10.327 -3.074 1.00 82.38 80 SER A C 1
ATOM 662 O O . SER A 1 80 ? -5.123 -9.612 -2.153 1.00 82.38 80 SER A O 1
ATOM 664 N N . ASP A 1 81 ? -4.752 -9.927 -4.344 1.00 80.56 81 ASP A N 1
ATOM 665 C CA . ASP A 1 81 ? -5.218 -8.613 -4.798 1.00 80.56 81 ASP A CA 1
ATOM 666 C C . ASP A 1 81 ? -6.663 -8.351 -4.363 1.00 80.56 81 ASP A C 1
ATOM 668 O O . ASP A 1 81 ? -7.006 -7.251 -3.950 1.00 80.56 81 ASP A O 1
ATOM 672 N N . VAL A 1 82 ? -7.501 -9.389 -4.392 1.00 79.94 82 VAL A N 1
ATOM 673 C CA . VAL A 1 82 ? -8.901 -9.325 -3.948 1.00 79.94 82 VAL A CA 1
ATOM 674 C C . VAL A 1 82 ? -9.042 -9.207 -2.433 1.00 79.94 82 VAL A C 1
ATOM 676 O O . VAL A 1 82 ? -10.030 -8.658 -1.953 1.00 79.94 82 VAL A O 1
ATOM 679 N N . THR A 1 83 ? -8.066 -9.692 -1.661 1.00 86.69 83 THR A N 1
ATOM 680 C CA . THR A 1 83 ? -8.101 -9.598 -0.195 1.00 86.69 83 THR A CA 1
ATOM 681 C C . THR A 1 83 ? -7.406 -8.353 0.327 1.00 86.69 83 THR A C 1
ATOM 683 O O . THR A 1 83 ? -7.516 -8.073 1.517 1.00 86.69 83 THR A O 1
ATOM 686 N N . ILE A 1 84 ? -6.754 -7.568 -0.540 1.00 86.50 84 ILE A N 1
ATOM 687 C CA . ILE A 1 84 ? -5.932 -6.432 -0.125 1.00 86.50 84 ILE A CA 1
ATOM 688 C C . ILE A 1 84 ? -6.699 -5.452 0.759 1.00 86.50 84 ILE A C 1
ATOM 690 O O . ILE A 1 84 ? -6.230 -5.116 1.840 1.00 86.50 84 ILE A O 1
ATOM 694 N N . TYR A 1 85 ? -7.900 -5.037 0.353 1.00 83.31 85 TYR A N 1
ATOM 695 C CA . TYR A 1 85 ? -8.695 -4.082 1.122 1.00 83.31 85 TYR A CA 1
ATOM 696 C C . TYR A 1 85 ? -9.061 -4.650 2.489 1.00 83.31 85 TYR A C 1
ATOM 698 O O . TYR A 1 85 ? -8.864 -3.984 3.500 1.00 83.31 85 TYR A O 1
ATOM 706 N N . ARG A 1 86 ? -9.517 -5.905 2.533 1.00 85.38 86 ARG A N 1
ATOM 707 C CA . ARG A 1 86 ? -9.865 -6.591 3.779 1.00 85.38 86 ARG A CA 1
ATOM 708 C C . ARG A 1 86 ? -8.659 -6.698 4.712 1.00 85.38 86 ARG A C 1
ATOM 710 O O . ARG A 1 86 ? -8.769 -6.342 5.880 1.00 85.38 86 ARG A O 1
ATOM 717 N N . ASP A 1 87 ? -7.523 -7.169 4.204 1.00 87.88 87 ASP A N 1
ATOM 718 C CA . ASP A 1 87 ? -6.319 -7.415 5.000 1.00 87.88 87 ASP A CA 1
ATOM 719 C C . ASP A 1 87 ? -5.728 -6.084 5.519 1.00 87.88 87 ASP A C 1
ATOM 721 O O . ASP A 1 87 ? -5.296 -5.990 6.669 1.00 87.88 87 ASP A O 1
ATOM 725 N N . LEU A 1 88 ? -5.775 -5.016 4.712 1.00 87.06 88 LEU A N 1
ATOM 726 C CA . LEU A 1 88 ? -5.364 -3.670 5.124 1.00 87.06 88 LEU A CA 1
ATOM 727 C C . LEU A 1 88 ? -6.315 -3.042 6.150 1.00 87.06 88 LEU A C 1
ATOM 729 O O . LEU A 1 88 ? -5.845 -2.383 7.078 1.00 87.06 88 LEU A O 1
ATOM 733 N N . MET A 1 89 ? -7.628 -3.244 6.007 1.00 84.69 89 MET A N 1
ATOM 734 C CA . MET A 1 89 ? -8.619 -2.791 6.989 1.00 84.69 89 MET A CA 1
ATOM 735 C C . MET A 1 89 ? -8.458 -3.533 8.319 1.00 84.69 89 MET A C 1
ATOM 737 O O . MET A 1 89 ? -8.452 -2.895 9.366 1.00 84.69 89 MET A O 1
ATOM 741 N N . GLN A 1 90 ? -8.237 -4.853 8.293 1.00 84.69 90 GLN A N 1
ATOM 742 C CA . GLN A 1 90 ? -7.957 -5.642 9.502 1.00 84.69 90 GLN A CA 1
ATOM 743 C C . GLN A 1 90 ? -6.706 -5.157 10.241 1.00 84.69 90 GLN A C 1
ATOM 745 O O . GLN A 1 90 ? -6.654 -5.202 11.467 1.00 84.69 90 GLN A O 1
ATOM 750 N N . LYS A 1 91 ? -5.704 -4.669 9.505 1.00 83.44 91 LYS A N 1
ATOM 751 C CA . LYS A 1 91 ? -4.472 -4.106 10.073 1.00 83.44 91 LYS A CA 1
ATOM 752 C C . LYS A 1 91 ? -4.595 -2.640 10.490 1.00 83.44 91 LYS A C 1
ATOM 754 O O . LYS A 1 91 ? -3.622 -2.087 10.990 1.00 83.44 91 LYS A O 1
ATOM 759 N N . GLY A 1 92 ? -5.743 -1.998 10.259 1.00 82.81 92 GLY A N 1
ATOM 760 C CA . GLY A 1 92 ? -5.940 -0.571 10.527 1.00 82.81 92 GLY A CA 1
ATOM 761 C C . GLY A 1 92 ? -5.114 0.349 9.621 1.00 82.81 92 GLY A C 1
ATOM 762 O O . GLY A 1 92 ? -4.911 1.514 9.946 1.00 82.81 92 GLY A O 1
ATOM 763 N N . ILE A 1 93 ? -4.617 -0.164 8.491 1.00 86.25 93 ILE A N 1
ATOM 764 C CA . 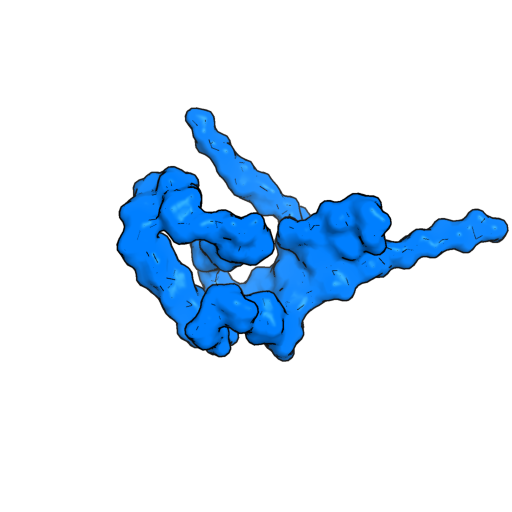ILE A 1 93 ? -3.832 0.604 7.515 1.00 86.25 93 ILE A CA 1
ATOM 765 C C . ILE A 1 93 ? -4.768 1.447 6.644 1.00 86.25 93 ILE A C 1
ATOM 767 O O . ILE A 1 93 ? -4.400 2.537 6.219 1.00 86.25 93 ILE A O 1
ATOM 771 N N . ILE A 1 94 ? -5.987 0.964 6.391 1.00 84.94 94 ILE A N 1
ATOM 772 C CA . ILE A 1 94 ? -7.047 1.747 5.753 1.00 84.94 94 ILE A CA 1
ATOM 773 C C . ILE A 1 94 ? -8.125 2.041 6.786 1.00 84.94 94 ILE A C 1
ATOM 775 O O . ILE A 1 94 ? -8.644 1.112 7.404 1.00 84.94 94 ILE A O 1
ATOM 779 N N . LEU A 1 95 ? -8.500 3.312 6.919 1.00 79.25 95 LEU A N 1
ATOM 780 C CA . LEU A 1 95 ? -9.678 3.721 7.676 1.00 79.25 95 LEU A CA 1
ATOM 781 C C . LEU A 1 95 ? -10.697 4.379 6.756 1.00 79.25 95 LEU A C 1
ATOM 783 O O . LEU A 1 95 ? -10.362 5.132 5.841 1.00 79.25 95 LEU A O 1
ATOM 787 N N . PHE A 1 96 ? -11.956 4.078 7.037 1.00 76.94 96 PHE A N 1
ATOM 788 C CA . PHE A 1 96 ? -13.099 4.724 6.428 1.00 76.94 96 PHE A CA 1
ATOM 789 C C . PHE A 1 96 ? -13.565 5.843 7.353 1.00 76.94 96 PHE A C 1
ATOM 791 O O . PHE A 1 96 ? -13.951 5.587 8.494 1.00 76.94 96 PHE A O 1
ATOM 798 N N . GLU A 1 97 ? -13.535 7.075 6.861 1.00 74.75 97 GLU A N 1
ATOM 799 C CA . GLU A 1 97 ? -14.099 8.220 7.558 1.00 74.75 97 GLU A CA 1
ATOM 800 C C . GLU A 1 97 ? -15.301 8.741 6.771 1.00 74.75 97 GLU A C 1
ATOM 802 O O . GLU A 1 97 ? -15.188 9.159 5.616 1.00 74.75 97 GLU A O 1
ATOM 807 N N . LYS A 1 98 ? -16.472 8.711 7.409 1.00 67.81 98 LYS A N 1
ATOM 808 C CA . LYS A 1 98 ? -17.680 9.342 6.882 1.00 67.81 98 LYS A CA 1
ATOM 809 C C . LYS A 1 98 ? -17.706 10.785 7.363 1.00 67.81 98 LYS A C 1
ATOM 811 O O . LYS A 1 98 ? -17.732 11.019 8.571 1.00 67.81 98 LYS A O 1
ATOM 816 N N . GLN A 1 99 ? -17.737 11.748 6.445 1.00 64.06 99 GLN A N 1
ATOM 817 C CA . GLN A 1 99 ? -17.942 13.142 6.822 1.00 64.06 99 GLN A CA 1
ATOM 818 C C . GLN A 1 99 ? -19.316 13.273 7.489 1.00 64.06 99 GLN A C 1
ATOM 820 O O . GLN A 1 99 ? -20.356 13.021 6.876 1.00 64.06 99 GLN A O 1
ATOM 825 N N . LYS A 1 100 ? -19.328 13.649 8.773 1.00 56.38 100 LYS A N 1
ATOM 826 C CA . LYS A 1 100 ? -20.551 14.103 9.434 1.00 56.38 100 LYS A CA 1
ATOM 827 C C .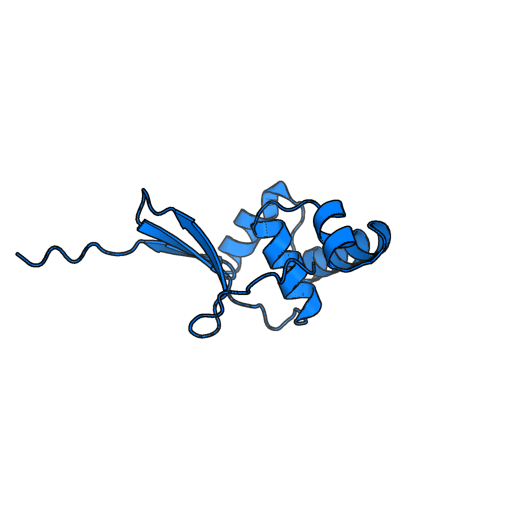 LYS A 1 100 ? -20.980 15.389 8.736 1.00 56.38 100 LYS A C 1
ATOM 829 O O . LYS A 1 100 ? -20.293 16.400 8.846 1.00 56.38 100 LYS A O 1
ATOM 834 N N . GLN A 1 101 ? -22.115 15.354 8.042 1.00 54.72 101 GLN A N 1
ATOM 835 C CA . GLN A 1 101 ? -22.834 16.577 7.710 1.00 54.72 101 GLN A CA 1
ATOM 836 C C . GLN A 1 101 ? -23.229 17.219 9.039 1.00 54.72 101 GLN A C 1
ATOM 838 O O . GLN A 1 101 ? -24.152 16.756 9.711 1.00 54.72 101 GLN A O 1
ATOM 843 N N . ILE A 1 102 ? -22.473 18.230 9.465 1.00 54.38 102 ILE A N 1
ATOM 844 C CA . ILE A 1 102 ? -22.869 19.094 10.570 1.00 54.38 102 ILE A CA 1
ATOM 845 C C . ILE A 1 102 ? -24.098 19.839 10.054 1.00 54.38 102 ILE A C 1
ATOM 847 O O . ILE A 1 102 ? -23.987 20.809 9.312 1.00 54.38 102 ILE A O 1
ATOM 851 N N . THR A 1 103 ? -25.279 19.317 10.379 1.00 52.34 103 THR A N 1
ATOM 852 C CA . THR A 1 103 ? -26.531 20.050 10.219 1.00 52.34 103 THR A CA 1
ATOM 853 C C . THR A 1 103 ? -26.546 21.060 11.355 1.00 52.34 103 THR A C 1
ATOM 855 O O . THR A 1 103 ? -26.908 20.733 12.481 1.00 52.34 103 THR A O 1
ATOM 858 N N . ILE A 1 104 ? -26.022 22.250 11.083 1.00 61.31 104 ILE A N 1
ATOM 859 C CA . ILE A 1 104 ? -26.253 23.427 11.917 1.00 61.31 104 ILE A CA 1
ATOM 860 C C . ILE A 1 104 ? -27.700 23.842 11.650 1.00 61.31 104 ILE A C 1
ATOM 862 O O . ILE A 1 104 ? -28.013 24.297 10.550 1.00 61.31 104 ILE A O 1
ATOM 866 N N . GLY A 1 105 ? -28.570 23.556 12.617 1.00 54.44 105 GLY A N 1
ATOM 867 C CA . GLY A 1 105 ? -29.931 24.083 12.714 1.00 54.44 105 GLY A CA 1
ATOM 868 C C . GLY A 1 105 ? -29.968 25.263 13.666 1.00 54.44 105 GLY A C 1
ATOM 869 O O . GLY A 1 105 ? -29.149 25.259 14.614 1.00 54.44 105 GLY A O 1
#